Protein AF-A0A659UGJ2-F1 (afdb_monomer_lite)

pLDDT: mean 88.24, std 13.96, range [34.28, 97.69]

Foldseek 3Di:
DQQFFLLCVLCVVPCPPPQQDDPNHGDVVSSQVLSQVLCVVLVQDDPGRRDGLNPGFPQSNLSSVVSSVPVVPDPDDDDDPSCVRVPPVVPDD

Secondary structure (DSSP, 8-state):
-TTSBHHHHHHGGGTTSTTTEETTEE-HHHHHHHHHHHHHHTT--SS-TTSBGGGS-HHHHHHHHHHHHHTT--S----SSTTTTS-GGGG--

Sequence (93 aa):
VTNLPLADSMVLPRIGTSAFSVRGLLKPDAIRAFAEAQIKAYDIRCPGPMMRAGALSGGNLQKALLARELAFDPKVLIVSQPTRGLDVGAARF

Structure (mmCIF, N/CA/C/O backbone):
data_AF-A0A659UGJ2-F1
#
_entry.id   AF-A0A659UGJ2-F1
#
loop_
_atom_site.group_PDB
_atom_site.id
_atom_site.type_symbol
_atom_site.label_atom_id
_atom_site.label_alt_id
_atom_site.label_comp_id
_atom_site.label_asym_id
_atom_site.label_entity_id
_atom_site.label_seq_id
_atom_site.pdbx_PDB_ins_code
_atom_site.Cartn_x
_atom_site.Cartn_y
_atom_site.Cartn_z
_atom_site.occupancy
_atom_site.B_iso_or_equiv
_atom_site.auth_seq_id
_atom_site.auth_comp_id
_atom_site.auth_asym_id
_atom_site.auth_atom_id
_atom_site.pdbx_PDB_model_num
ATOM 1 N N . VAL A 1 1 ? 10.716 -4.040 7.138 1.00 60.44 1 VAL A N 1
ATOM 2 C CA . VAL A 1 1 ? 9.591 -3.274 6.541 1.00 60.44 1 VAL A CA 1
ATOM 3 C C . VAL A 1 1 ? 9.676 -1.789 6.880 1.00 60.44 1 VAL A C 1
ATOM 5 O O . VAL A 1 1 ? 9.667 -0.981 5.972 1.00 60.44 1 VAL A O 1
ATOM 8 N N . THR A 1 2 ? 9.843 -1.406 8.150 1.00 72.12 2 THR A N 1
ATOM 9 C CA . THR A 1 2 ? 9.817 0.005 8.595 1.00 72.12 2 THR A CA 1
ATOM 10 C C . THR A 1 2 ? 10.842 0.935 7.932 1.00 72.12 2 THR A C 1
ATOM 12 O O . THR A 1 2 ? 10.567 2.123 7.790 1.00 72.12 2 THR A O 1
ATOM 15 N N . ASN A 1 3 ? 11.998 0.417 7.505 1.00 87.31 3 ASN A N 1
ATOM 16 C CA . ASN A 1 3 ? 13.058 1.230 6.899 1.00 87.31 3 ASN A CA 1
ATOM 17 C C . ASN A 1 3 ? 12.984 1.336 5.363 1.00 87.31 3 ASN A C 1
ATOM 19 O O . ASN A 1 3 ? 13.793 2.040 4.764 1.00 87.31 3 ASN A O 1
ATOM 23 N N . LEU A 1 4 ? 12.039 0.637 4.727 1.00 91.44 4 LEU A N 1
ATOM 24 C CA . LEU A 1 4 ? 11.823 0.714 3.284 1.00 91.44 4 LEU A CA 1
ATOM 25 C C . LEU A 1 4 ? 10.822 1.826 2.948 1.00 91.44 4 LEU A C 1
ATOM 27 O O . LEU A 1 4 ? 9.962 2.143 3.783 1.00 91.44 4 LEU A O 1
ATOM 31 N N . PRO A 1 5 ? 10.882 2.383 1.726 1.00 95.44 5 PRO A N 1
ATOM 32 C CA . PRO A 1 5 ? 9.778 3.147 1.167 1.00 95.44 5 PRO A CA 1
ATOM 33 C C . PRO A 1 5 ? 8.446 2.401 1.306 1.00 95.44 5 PRO A C 1
ATOM 35 O O . PRO A 1 5 ? 8.385 1.163 1.283 1.00 95.44 5 PRO A O 1
ATOM 38 N N . LEU A 1 6 ? 7.366 3.162 1.455 1.00 95.44 6 LEU A N 1
ATOM 39 C CA . LEU A 1 6 ? 6.011 2.631 1.511 1.00 95.44 6 LEU A CA 1
ATOM 40 C C . LEU A 1 6 ? 5.700 1.818 0.249 1.00 95.44 6 LEU A C 1
ATOM 42 O O . LEU A 1 6 ? 5.173 0.717 0.370 1.00 95.44 6 LEU A O 1
ATOM 46 N N . ALA A 1 7 ? 6.112 2.298 -0.927 1.00 96.69 7 ALA A N 1
ATOM 47 C CA . ALA A 1 7 ? 5.909 1.610 -2.199 1.00 96.69 7 ALA A CA 1
ATOM 48 C C . ALA A 1 7 ? 6.472 0.186 -2.201 1.00 96.69 7 ALA A C 1
ATOM 50 O O . ALA A 1 7 ? 5.752 -0.773 -2.481 1.00 96.69 7 ALA A O 1
ATOM 51 N N . ASP A 1 8 ? 7.730 0.039 -1.789 1.00 95.31 8 ASP A N 1
ATOM 52 C CA . ASP A 1 8 ? 8.391 -1.262 -1.721 1.00 95.31 8 ASP A CA 1
ATOM 53 C C . ASP A 1 8 ? 7.701 -2.158 -0.688 1.00 95.31 8 ASP A C 1
ATOM 55 O O . ASP A 1 8 ? 7.390 -3.319 -0.953 1.00 95.31 8 ASP A O 1
ATOM 59 N N . SER A 1 9 ? 7.374 -1.593 0.478 1.00 94.69 9 SER A N 1
ATOM 60 C CA . SER A 1 9 ? 6.693 -2.305 1.566 1.00 94.69 9 SER A CA 1
ATOM 61 C C . SER A 1 9 ? 5.312 -2.842 1.170 1.00 94.69 9 SER A C 1
ATOM 63 O O . SER A 1 9 ? 4.894 -3.890 1.678 1.00 94.69 9 SER A O 1
ATOM 65 N N . MET A 1 10 ? 4.609 -2.135 0.281 1.00 94.56 10 MET A N 1
ATOM 66 C CA . MET A 1 10 ? 3.297 -2.522 -0.238 1.00 94.56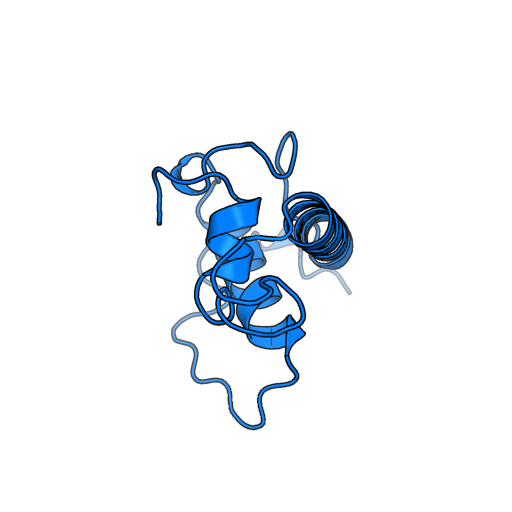 10 MET A CA 1
ATOM 67 C C . MET A 1 10 ? 3.375 -3.669 -1.244 1.00 94.56 10 MET A C 1
ATOM 69 O O . MET A 1 10 ? 2.427 -4.435 -1.345 1.00 94.56 10 MET A O 1
ATOM 73 N N . VAL A 1 11 ? 4.489 -3.845 -1.952 1.00 95.12 11 VAL A N 1
ATOM 74 C CA . VAL A 1 11 ? 4.619 -4.928 -2.941 1.00 95.12 11 VAL A CA 1
ATOM 75 C C . VAL A 1 11 ? 5.401 -6.131 -2.426 1.00 95.12 11 VAL A C 1
ATOM 77 O O . VAL A 1 11 ? 5.345 -7.182 -3.055 1.00 95.12 11 VAL A O 1
ATOM 80 N N . LEU A 1 12 ? 6.089 -6.025 -1.281 1.00 93.19 12 LEU A N 1
ATOM 81 C CA . LEU A 1 12 ? 6.937 -7.086 -0.712 1.00 93.19 12 LEU A CA 1
ATOM 82 C C . LEU A 1 12 ? 6.344 -8.511 -0.791 1.00 93.19 12 LEU A C 1
ATOM 84 O O . LEU A 1 12 ? 7.045 -9.394 -1.286 1.00 93.19 12 LEU A O 1
ATOM 88 N N . PRO A 1 13 ? 5.081 -8.778 -0.390 1.00 92.00 13 PRO A N 1
ATOM 89 C CA . PRO A 1 13 ? 4.519 -10.133 -0.443 1.00 92.00 13 PRO A CA 1
ATOM 90 C C . PRO A 1 13 ? 4.372 -10.706 -1.861 1.00 92.00 13 PRO A C 1
ATOM 92 O O . PRO A 1 13 ? 4.132 -11.903 -2.019 1.00 92.00 13 PRO A O 1
ATOM 95 N N . ARG A 1 14 ? 4.445 -9.862 -2.895 1.00 92.62 14 ARG A N 1
ATOM 96 C CA . ARG A 1 14 ? 4.226 -10.208 -4.308 1.00 92.62 14 ARG A CA 1
ATOM 97 C C . ARG A 1 14 ? 5.316 -9.657 -5.226 1.00 92.62 14 ARG A C 1
ATOM 99 O O . ARG A 1 14 ? 5.143 -9.657 -6.443 1.00 92.62 14 ARG A O 1
ATOM 106 N N . ILE A 1 15 ? 6.451 -9.238 -4.674 1.00 93.75 15 ILE A N 1
ATOM 107 C CA . ILE A 1 15 ? 7.498 -8.520 -5.408 1.00 93.75 15 ILE A CA 1
ATOM 108 C C . ILE A 1 15 ? 8.072 -9.330 -6.583 1.00 93.75 15 ILE A C 1
ATOM 110 O O . ILE A 1 15 ? 8.457 -8.756 -7.594 1.00 93.75 15 ILE A O 1
ATOM 114 N N . GLY A 1 16 ? 8.060 -10.666 -6.489 1.00 93.94 16 GLY A N 1
ATOM 115 C CA . GLY A 1 16 ? 8.515 -11.574 -7.549 1.00 93.94 16 GLY A CA 1
ATOM 116 C C . GLY A 1 16 ? 7.486 -11.884 -8.645 1.00 93.94 16 GLY A C 1
ATOM 117 O O . GLY A 1 16 ? 7.791 -12.631 -9.569 1.00 93.94 16 GLY A O 1
ATOM 118 N N . THR A 1 17 ? 6.261 -11.360 -8.556 1.00 94.81 17 THR A N 1
ATOM 119 C CA . THR A 1 17 ? 5.227 -11.592 -9.578 1.00 94.81 17 THR A CA 1
ATOM 120 C C . THR A 1 17 ? 5.495 -10.774 -10.841 1.00 94.81 17 THR A C 1
ATOM 122 O O . THR A 1 17 ? 6.136 -9.725 -10.792 1.00 94.81 17 THR A O 1
ATOM 125 N N . SER A 1 18 ? 4.936 -11.205 -11.977 1.00 95.81 18 SER A N 1
ATOM 126 C CA . SER A 1 18 ? 5.056 -10.495 -13.261 1.00 95.81 18 SER A CA 1
ATOM 127 C C . SER A 1 18 ? 4.509 -9.060 -13.230 1.00 95.81 18 SER A C 1
ATOM 129 O O . SER A 1 18 ? 4.893 -8.241 -14.070 1.00 95.81 18 SER A O 1
ATOM 131 N N . ALA A 1 19 ? 3.652 -8.734 -12.257 1.00 94.75 19 ALA A N 1
ATOM 132 C CA . ALA A 1 19 ? 3.151 -7.384 -12.021 1.00 94.75 19 ALA A CA 1
ATOM 133 C C . ALA A 1 19 ? 4.270 -6.415 -11.596 1.00 94.75 19 ALA A C 1
ATOM 135 O O . ALA A 1 19 ? 4.306 -5.282 -12.071 1.00 94.75 19 ALA A O 1
ATOM 136 N N . PHE A 1 20 ? 5.220 -6.872 -10.773 1.00 97.00 20 PHE A N 1
ATOM 137 C CA . PHE A 1 20 ? 6.246 -6.017 -10.158 1.00 97.00 20 PHE A CA 1
ATOM 138 C C . PHE A 1 20 ? 7.679 -6.388 -10.536 1.00 97.00 20 PHE A C 1
ATOM 140 O O . PHE A 1 20 ? 8.595 -5.612 -10.266 1.00 97.00 20 PHE A O 1
ATOM 147 N N . SER A 1 21 ? 7.887 -7.529 -11.195 1.00 97.19 21 SER A N 1
ATOM 148 C CA . SER A 1 21 ? 9.203 -7.989 -11.624 1.00 97.19 21 SER A CA 1
ATOM 149 C C . SER A 1 21 ? 9.162 -8.731 -12.961 1.00 97.19 21 SER A C 1
ATOM 151 O O . SER A 1 21 ? 8.167 -9.355 -13.319 1.00 97.19 21 SER A O 1
ATOM 153 N N . VAL A 1 22 ? 10.256 -8.669 -13.723 1.00 96.38 22 VAL A N 1
ATOM 154 C CA . VAL A 1 22 ? 10.521 -9.518 -14.893 1.00 96.38 22 VAL A CA 1
ATOM 155 C C . VAL A 1 22 ? 11.931 -10.072 -14.762 1.00 96.38 22 VAL A C 1
ATOM 157 O O . VAL A 1 22 ? 12.891 -9.311 -14.693 1.00 96.38 22 VAL A O 1
ATOM 160 N N . ARG A 1 23 ? 12.061 -11.406 -14.740 1.00 94.00 23 ARG A N 1
ATOM 161 C CA . ARG A 1 23 ? 13.358 -12.105 -14.646 1.00 94.00 23 ARG A CA 1
ATOM 162 C C . ARG A 1 23 ? 14.247 -11.594 -13.491 1.00 94.00 23 ARG A C 1
ATOM 164 O O . ARG A 1 23 ? 15.455 -11.476 -13.649 1.00 94.00 23 ARG A O 1
ATOM 171 N N . GLY A 1 24 ? 13.646 -11.260 -12.346 1.00 91.75 24 GLY A N 1
ATOM 172 C CA . GLY A 1 24 ? 14.355 -10.749 -11.164 1.00 91.75 24 GLY A CA 1
ATOM 173 C C . GLY A 1 24 ? 14.618 -9.240 -11.163 1.00 91.75 24 GLY A C 1
ATOM 174 O O . GLY A 1 24 ? 14.992 -8.695 -10.129 1.00 91.75 24 GLY A O 1
ATOM 175 N N . LEU A 1 25 ? 14.363 -8.536 -12.270 1.00 96.88 25 LEU A N 1
ATOM 176 C CA . LEU A 1 25 ? 14.423 -7.075 -12.324 1.00 96.88 25 LEU A CA 1
ATOM 177 C C . LEU A 1 25 ? 13.095 -6.488 -11.861 1.00 96.88 25 LEU A C 1
ATOM 179 O O . LEU A 1 25 ? 12.039 -6.913 -12.329 1.00 96.88 25 LEU A O 1
ATOM 183 N N . LEU A 1 26 ? 13.134 -5.533 -10.934 1.00 96.31 26 LEU A N 1
ATOM 184 C CA . LEU A 1 26 ? 11.938 -4.831 -10.471 1.00 96.31 26 LEU A CA 1
ATOM 185 C C . LEU A 1 26 ? 11.409 -3.877 -11.546 1.00 96.31 26 LEU A C 1
ATOM 187 O O . LEU A 1 26 ? 12.156 -3.414 -12.407 1.00 96.31 26 LEU A O 1
ATOM 191 N N . LYS A 1 27 ? 10.116 -3.565 -11.467 1.00 97.69 27 LYS A N 1
ATOM 192 C CA . LYS A 1 27 ? 9.429 -2.546 -12.269 1.00 97.69 27 LYS A CA 1
ATOM 193 C C . LYS A 1 27 ? 9.088 -1.345 -11.377 1.00 97.69 27 LYS A C 1
ATOM 195 O O . LYS A 1 27 ? 7.973 -1.303 -10.852 1.00 97.69 27 LYS A O 1
ATOM 200 N N . PRO A 1 28 ? 9.999 -0.371 -11.182 1.00 96.56 28 PRO A N 1
ATOM 201 C CA . PRO A 1 28 ? 9.788 0.728 -10.237 1.00 96.56 28 PRO A CA 1
ATOM 202 C C . PRO A 1 28 ? 8.518 1.529 -10.529 1.00 96.56 28 PRO A C 1
ATOM 204 O O . PRO A 1 28 ? 7.785 1.880 -9.610 1.00 96.56 28 PRO A O 1
ATOM 207 N N . ASP A 1 29 ? 8.210 1.747 -11.809 1.00 97.25 29 ASP A N 1
ATOM 208 C CA . ASP A 1 29 ? 7.011 2.479 -12.216 1.00 97.25 29 ASP A CA 1
ATOM 209 C C . ASP A 1 29 ? 5.722 1.738 -11.863 1.00 97.25 29 ASP A C 1
ATOM 211 O O . 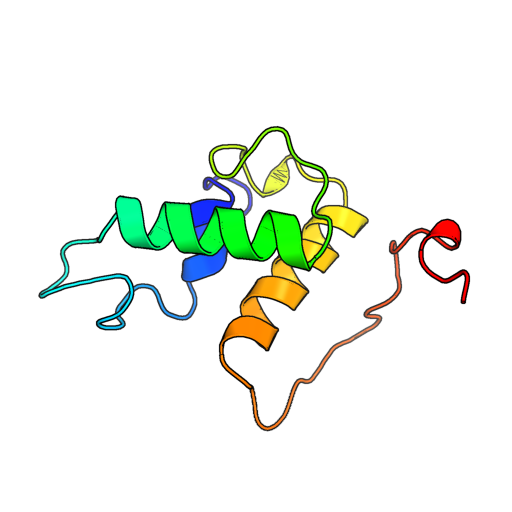ASP A 1 29 ? 4.785 2.355 -11.365 1.00 97.25 29 ASP A O 1
ATOM 215 N N . ALA A 1 30 ? 5.686 0.413 -12.038 1.00 97.44 30 ALA A N 1
ATOM 216 C CA . ALA A 1 30 ? 4.529 -0.396 -11.659 1.00 97.44 30 ALA A CA 1
ATOM 217 C C . ALA A 1 30 ? 4.343 -0.438 -10.134 1.00 97.44 30 ALA A C 1
ATOM 219 O O . ALA A 1 30 ? 3.220 -0.335 -9.646 1.00 97.44 30 ALA A O 1
ATOM 220 N N . ILE A 1 31 ? 5.443 -0.548 -9.381 1.00 97.56 31 ILE A N 1
ATOM 221 C CA . ILE A 1 31 ? 5.436 -0.534 -7.911 1.00 97.56 31 ILE A CA 1
ATOM 222 C C . ILE A 1 31 ? 4.920 0.813 -7.393 1.00 97.56 31 ILE A C 1
ATOM 224 O O . ILE A 1 31 ? 4.030 0.854 -6.543 1.00 97.56 31 ILE A O 1
ATOM 228 N N . ARG A 1 32 ? 5.433 1.919 -7.943 1.00 97.25 32 ARG A N 1
ATOM 229 C CA . ARG A 1 32 ? 5.008 3.277 -7.589 1.00 97.25 32 ARG A CA 1
ATOM 230 C C . ARG A 1 32 ? 3.541 3.522 -7.937 1.00 97.25 32 ARG A C 1
ATOM 232 O O . ARG A 1 32 ? 2.797 3.959 -7.067 1.00 97.25 32 ARG A O 1
ATOM 239 N N . ALA A 1 33 ? 3.117 3.184 -9.155 1.00 97.62 33 ALA A N 1
ATOM 240 C CA . ALA A 1 33 ? 1.732 3.358 -9.590 1.00 97.62 33 ALA A CA 1
ATOM 241 C C . ALA A 1 33 ? 0.754 2.547 -8.726 1.00 97.62 33 ALA A C 1
ATOM 243 O O . ALA A 1 33 ? -0.300 3.046 -8.333 1.00 97.62 33 ALA A O 1
ATOM 244 N N . PHE A 1 34 ? 1.121 1.311 -8.372 1.00 97.56 34 PHE A N 1
ATOM 245 C CA . PHE A 1 34 ? 0.343 0.496 -7.444 1.00 97.56 34 PHE A CA 1
ATOM 246 C C . PHE A 1 34 ? 0.231 1.161 -6.070 1.00 97.56 34 PHE A C 1
ATOM 248 O O . PHE A 1 34 ? -0.873 1.301 -5.546 1.00 97.56 34 PHE A O 1
ATOM 255 N N . ALA A 1 35 ? 1.349 1.614 -5.501 1.00 97.06 35 ALA A N 1
ATOM 256 C CA . ALA A 1 35 ? 1.361 2.265 -4.198 1.00 97.06 35 ALA A CA 1
ATOM 257 C C . ALA A 1 35 ? 0.511 3.545 -4.182 1.00 97.06 35 ALA A C 1
ATOM 259 O O . ALA A 1 35 ? -0.277 3.740 -3.262 1.00 97.06 35 ALA A O 1
ATOM 260 N N . GLU A 1 36 ? 0.606 4.385 -5.213 1.00 97.62 36 GLU A N 1
ATOM 261 C CA . GLU A 1 36 ? -0.213 5.596 -5.359 1.00 97.62 36 GLU A CA 1
ATOM 262 C C . GLU A 1 36 ? -1.710 5.273 -5.436 1.00 97.62 36 GLU A C 1
ATOM 264 O O . GLU A 1 36 ? -2.520 5.913 -4.756 1.00 97.62 36 GLU A O 1
ATOM 269 N N . ALA A 1 37 ? -2.082 4.240 -6.199 1.00 97.19 37 ALA A N 1
ATOM 270 C CA . ALA A 1 37 ? -3.463 3.780 -6.279 1.00 97.19 37 ALA A CA 1
ATOM 271 C C . ALA A 1 37 ? -3.987 3.314 -4.910 1.00 97.19 37 ALA A C 1
ATOM 273 O O . ALA A 1 37 ? -5.091 3.693 -4.517 1.00 97.19 37 ALA A O 1
ATOM 274 N N . GLN A 1 38 ? -3.188 2.554 -4.155 1.00 96.75 38 GLN A N 1
ATOM 275 C CA . GLN A 1 38 ? -3.565 2.086 -2.818 1.00 96.75 38 GLN A CA 1
ATOM 276 C C . GLN A 1 38 ? -3.631 3.225 -1.787 1.00 96.75 38 GLN A C 1
ATOM 278 O O . GLN A 1 38 ? -4.565 3.271 -0.986 1.00 96.75 38 GLN A O 1
ATOM 283 N N . ILE A 1 39 ? -2.688 4.173 -1.828 1.00 96.31 39 ILE A N 1
ATOM 284 C CA . ILE A 1 39 ? -2.689 5.377 -0.979 1.00 96.31 39 ILE A CA 1
ATOM 285 C C . ILE A 1 39 ? -3.989 6.153 -1.156 1.00 96.31 39 ILE A C 1
ATOM 287 O O . ILE A 1 39 ? -4.623 6.522 -0.165 1.00 96.31 39 ILE A O 1
ATOM 291 N N . LYS A 1 40 ? -4.406 6.350 -2.409 1.00 96.06 40 LYS A N 1
ATOM 292 C CA . LYS A 1 40 ? -5.654 7.035 -2.736 1.00 96.06 40 LYS A CA 1
ATOM 293 C C . LYS A 1 40 ? -6.881 6.227 -2.307 1.00 96.06 40 LYS A C 1
ATOM 295 O O . LYS A 1 40 ? -7.785 6.794 -1.705 1.00 96.06 40 LYS A O 1
ATOM 300 N N . ALA A 1 41 ? -6.917 4.927 -2.602 1.00 94.69 41 ALA A N 1
ATOM 301 C CA . ALA A 1 41 ? -8.082 4.080 -2.340 1.00 94.69 41 ALA A CA 1
ATOM 302 C C . ALA A 1 41 ? -8.381 3.895 -0.841 1.00 94.69 41 ALA A C 1
ATOM 304 O O . ALA A 1 41 ? -9.546 3.826 -0.461 1.00 94.69 41 ALA A O 1
ATOM 305 N N . TYR A 1 42 ? -7.349 3.851 0.006 1.00 93.19 42 TYR A N 1
ATOM 306 C CA . TYR A 1 42 ? -7.484 3.592 1.447 1.00 93.19 42 TYR A CA 1
ATOM 307 C C . TYR A 1 42 ? -7.264 4.832 2.324 1.00 93.19 42 TYR A C 1
ATOM 309 O O . TYR A 1 42 ? -7.166 4.715 3.548 1.00 93.19 42 TYR A O 1
ATOM 317 N N . ASP A 1 43 ? -7.177 6.018 1.713 1.00 94.00 43 ASP A N 1
ATOM 318 C CA . ASP A 1 43 ? -6.932 7.291 2.398 1.00 94.00 43 ASP A CA 1
ATOM 319 C C . ASP A 1 43 ? -5.733 7.217 3.368 1.00 94.00 43 ASP A C 1
ATOM 321 O O . ASP A 1 43 ? -5.833 7.517 4.567 1.00 94.00 43 ASP A O 1
ATOM 325 N N . ILE A 1 44 ? -4.594 6.735 2.861 1.00 94.06 44 ILE A N 1
ATOM 326 C CA . ILE A 1 44 ? -3.355 6.600 3.635 1.00 94.06 44 ILE A CA 1
ATOM 327 C C . ILE A 1 44 ? -2.683 7.971 3.698 1.00 94.06 44 ILE A C 1
ATOM 329 O O . ILE A 1 44 ? -2.122 8.460 2.718 1.00 94.06 44 ILE A O 1
ATOM 333 N N . ARG A 1 45 ? -2.707 8.602 4.870 1.00 94.00 45 ARG A N 1
ATOM 334 C CA . ARG A 1 45 ? -2.123 9.928 5.085 1.00 94.00 45 ARG A CA 1
ATOM 335 C C . ARG A 1 45 ? -0.603 9.824 5.116 1.00 94.00 45 ARG A C 1
ATOM 337 O O . ARG A 1 45 ? -0.005 9.453 6.125 1.00 94.00 45 ARG A O 1
ATOM 344 N N . 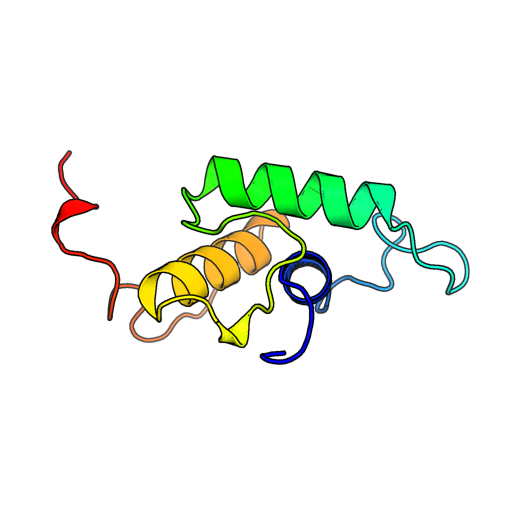CYS A 1 46 ? 0.010 10.152 3.986 1.00 93.94 46 CYS A N 1
ATOM 345 C CA . CYS A 1 46 ? 1.450 10.259 3.817 1.00 93.94 46 CYS A CA 1
ATOM 346 C C . CYS A 1 46 ? 1.779 11.311 2.738 1.00 93.94 46 CYS A C 1
ATOM 348 O O . CYS A 1 46 ? 0.945 11.570 1.873 1.00 93.94 46 CYS A O 1
ATOM 350 N N . PRO A 1 47 ? 2.985 11.906 2.747 1.00 92.38 47 PRO A N 1
ATOM 351 C CA . PRO A 1 47 ? 3.470 12.790 1.685 1.00 92.38 47 PRO A CA 1
ATOM 352 C C . PRO A 1 47 ? 3.626 12.086 0.332 1.00 92.38 47 PRO A C 1
ATOM 354 O O . PRO A 1 47 ? 3.708 12.753 -0.694 1.00 92.38 47 PRO A O 1
ATOM 357 N N . GLY A 1 48 ? 3.704 10.750 0.320 1.00 94.19 48 GLY A N 1
ATOM 358 C CA . GLY A 1 48 ? 3.765 9.972 -0.907 1.00 94.19 48 GLY A CA 1
ATOM 359 C C . GLY A 1 48 ? 4.378 8.577 -0.747 1.00 94.19 48 GLY A C 1
ATOM 360 O O . GLY A 1 48 ? 4.840 8.205 0.337 1.00 94.19 48 GLY A O 1
ATOM 361 N N . PRO A 1 49 ? 4.441 7.816 -1.854 1.00 95.88 49 PRO A N 1
ATOM 362 C CA . PRO A 1 49 ? 4.884 6.417 -1.885 1.00 95.88 49 PRO A CA 1
ATOM 363 C C . PRO A 1 49 ? 6.350 6.211 -1.467 1.00 95.88 49 PRO A C 1
ATOM 365 O O . PRO A 1 49 ? 6.725 5.119 -1.042 1.00 95.88 49 PRO A O 1
ATOM 368 N N . MET A 1 50 ? 7.181 7.255 -1.545 1.00 95.94 50 MET A N 1
ATOM 369 C CA . MET A 1 50 ? 8.605 7.184 -1.195 1.00 95.94 50 MET A CA 1
ATOM 370 C C . MET A 1 50 ? 8.895 7.425 0.292 1.00 95.94 50 MET A C 1
ATOM 372 O O . MET A 1 50 ? 10.031 7.237 0.730 1.00 95.94 50 MET A O 1
ATOM 376 N N . MET A 1 51 ? 7.897 7.821 1.090 1.00 94.44 51 MET A N 1
ATOM 377 C CA . MET A 1 51 ? 8.085 7.955 2.535 1.00 94.44 51 MET A CA 1
ATOM 378 C C . MET A 1 51 ? 8.390 6.593 3.158 1.00 94.44 51 MET A C 1
ATOM 380 O O . MET A 1 51 ? 7.813 5.579 2.772 1.00 94.44 51 MET A O 1
ATOM 384 N N . ARG A 1 52 ? 9.279 6.562 4.155 1.00 95.06 52 ARG A N 1
ATOM 385 C CA . ARG A 1 52 ? 9.550 5.340 4.919 1.00 95.06 52 ARG A CA 1
ATOM 386 C C . ARG A 1 52 ? 8.271 4.841 5.587 1.00 95.06 52 ARG A C 1
ATOM 388 O O . ARG A 1 52 ? 7.630 5.592 6.319 1.00 95.06 52 ARG A O 1
ATOM 395 N N . ALA A 1 53 ? 7.946 3.562 5.403 1.00 93.06 53 ALA A N 1
ATOM 396 C CA . ALA A 1 53 ? 6.735 2.967 5.969 1.00 93.06 53 ALA A CA 1
ATOM 397 C C . ALA A 1 53 ? 6.683 3.086 7.503 1.00 93.06 53 ALA A C 1
ATOM 399 O O . ALA A 1 53 ? 5.621 3.300 8.077 1.00 93.06 53 ALA A O 1
ATOM 400 N N . GLY A 1 54 ? 7.837 3.001 8.174 1.00 91.44 54 GLY A N 1
ATOM 401 C CA . GLY A 1 54 ? 7.941 3.132 9.629 1.00 91.44 54 GLY A CA 1
ATOM 402 C C . GLY A 1 54 ? 7.694 4.540 10.173 1.00 91.44 54 GLY A C 1
ATOM 403 O O . GLY A 1 54 ? 7.585 4.691 11.382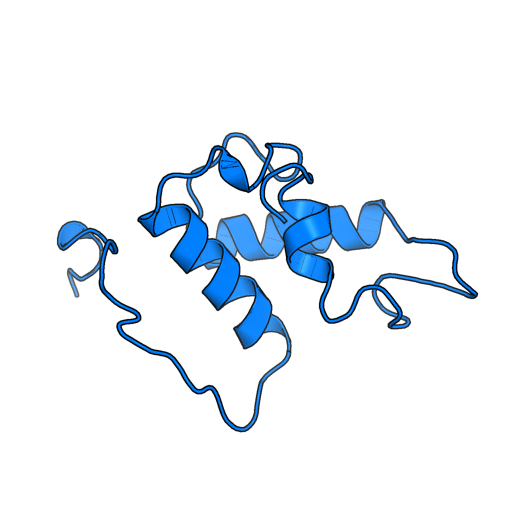 1.00 91.44 54 GLY A O 1
ATOM 404 N N . ALA A 1 55 ? 7.609 5.554 9.311 1.00 92.81 55 ALA A N 1
ATOM 405 C CA . ALA A 1 55 ? 7.295 6.921 9.712 1.00 92.81 55 ALA A CA 1
ATOM 406 C C . ALA A 1 55 ? 5.784 7.231 9.657 1.00 92.81 55 ALA A C 1
ATOM 408 O O . ALA A 1 55 ? 5.370 8.334 10.007 1.00 92.81 55 ALA A O 1
ATOM 409 N N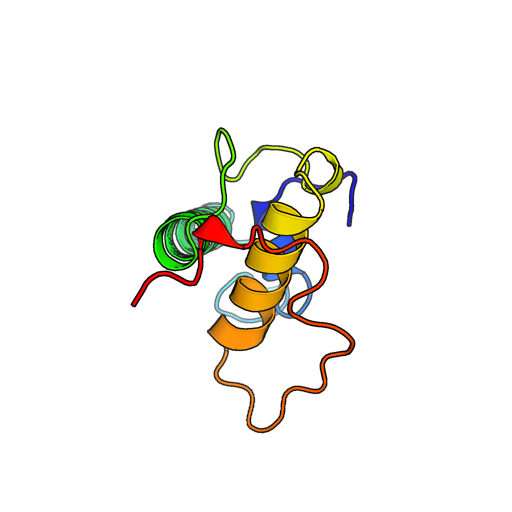 . LEU A 1 56 ? 4.952 6.276 9.221 1.00 92.06 56 LEU A N 1
ATOM 410 C CA . LEU A 1 56 ? 3.496 6.393 9.293 1.00 92.06 56 LEU A CA 1
ATOM 411 C C . LEU A 1 56 ? 3.009 6.252 10.739 1.00 92.06 56 LEU A C 1
ATOM 413 O O . LEU A 1 56 ? 3.550 5.464 11.515 1.00 92.06 56 LEU A O 1
ATOM 417 N N . SER A 1 57 ? 1.927 6.956 11.084 1.00 91.00 57 SER A N 1
ATOM 418 C CA . SER A 1 57 ? 1.207 6.682 12.331 1.00 91.00 57 SER A CA 1
ATOM 419 C C . SER A 1 57 ? 0.643 5.257 12.329 1.00 91.00 57 SER A C 1
ATOM 421 O O . SER A 1 57 ? 0.390 4.687 11.267 1.00 91.00 57 SER A O 1
ATOM 423 N N . GLY A 1 58 ? 0.384 4.688 13.511 1.00 88.94 58 GLY A N 1
ATOM 424 C CA . GLY A 1 58 ? -0.139 3.320 13.632 1.00 88.94 58 GLY A CA 1
ATOM 425 C C . GLY A 1 58 ? -1.399 3.065 12.792 1.00 88.94 58 GLY A C 1
ATOM 426 O O . GLY A 1 58 ? -1.470 2.057 12.095 1.00 88.94 58 GLY A O 1
ATOM 427 N N . GLY A 1 59 ? -2.340 4.017 12.769 1.00 89.69 59 GLY A N 1
ATOM 428 C CA . GLY A 1 59 ? -3.550 3.929 11.944 1.00 89.69 59 GLY A CA 1
ATOM 429 C C . GLY A 1 59 ? -3.280 3.957 10.437 1.00 89.69 59 GLY A C 1
ATOM 430 O O . GLY A 1 59 ? -3.857 3.170 9.690 1.00 89.69 59 GLY A O 1
ATOM 431 N N . ASN A 1 60 ? -2.359 4.804 9.963 1.00 92.00 60 ASN A N 1
ATOM 432 C CA . ASN A 1 60 ? -1.994 4.833 8.540 1.00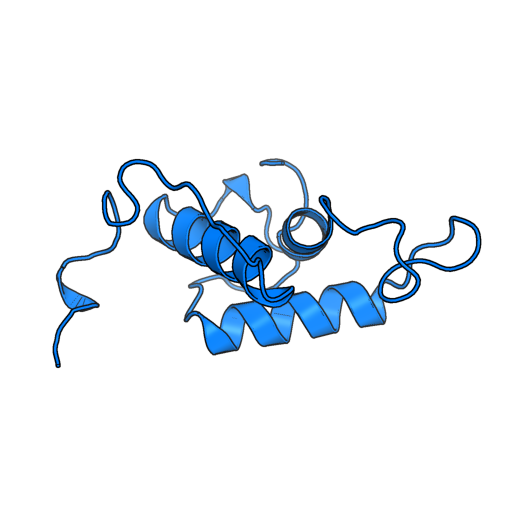 92.00 60 ASN A CA 1
ATOM 433 C C . ASN A 1 60 ? -1.178 3.608 8.127 1.00 92.00 60 ASN A C 1
ATOM 435 O O . ASN A 1 60 ? -1.338 3.113 7.013 1.00 92.00 60 ASN A O 1
ATOM 439 N N . LEU A 1 61 ? -0.352 3.080 9.030 1.00 91.25 61 LEU A N 1
ATOM 440 C CA . LEU A 1 61 ? 0.350 1.824 8.812 1.00 91.25 61 LEU A CA 1
ATOM 441 C C . LEU A 1 61 ? -0.636 0.652 8.698 1.00 91.25 61 LEU A C 1
ATOM 443 O O . LEU A 1 61 ? -0.466 -0.201 7.831 1.00 91.25 61 LEU A O 1
ATOM 447 N N . GLN A 1 62 ? -1.693 0.629 9.516 1.00 90.38 62 GLN A N 1
ATOM 448 C CA . GLN A 1 62 ? -2.764 -0.365 9.402 1.00 90.38 62 GLN A CA 1
ATOM 449 C C . GLN A 1 62 ? -3.544 -0.234 8.097 1.00 90.38 62 GLN A C 1
ATOM 451 O O . GLN A 1 62 ? -3.729 -1.242 7.419 1.00 90.38 62 GLN A O 1
ATOM 456 N N . LYS A 1 63 ? -3.928 0.986 7.696 1.00 92.00 63 LYS A N 1
ATOM 457 C CA . LYS A 1 63 ? -4.547 1.230 6.382 1.00 92.00 63 LYS A CA 1
ATOM 458 C C . LYS A 1 63 ? -3.661 0.714 5.244 1.00 92.00 63 LYS A C 1
ATOM 460 O O . LYS A 1 63 ? -4.153 0.028 4.358 1.00 92.00 63 LYS A O 1
ATOM 465 N N . ALA A 1 64 ? -2.354 0.978 5.298 1.00 93.38 64 ALA A N 1
ATOM 466 C CA . ALA A 1 64 ? -1.397 0.502 4.301 1.00 93.38 64 ALA A CA 1
ATOM 467 C C . ALA A 1 64 ? -1.264 -1.025 4.260 1.00 93.38 64 ALA A C 1
ATOM 469 O O . ALA A 1 64 ? -1.210 -1.607 3.176 1.00 93.38 64 ALA A O 1
ATOM 470 N N . LEU A 1 65 ? -1.221 -1.679 5.424 1.00 91.81 65 LEU A N 1
ATOM 471 C CA . LEU A 1 65 ? -1.201 -3.139 5.515 1.00 91.81 65 LEU A CA 1
ATOM 472 C C . LEU A 1 65 ? -2.489 -3.743 4.956 1.00 91.81 65 LEU A C 1
ATOM 474 O O . LEU A 1 65 ? -2.420 -4.668 4.154 1.00 91.81 65 LEU A O 1
ATOM 478 N N . LEU A 1 66 ? -3.647 -3.197 5.326 1.00 91.62 66 LEU A N 1
ATOM 479 C CA . LEU A 1 66 ? -4.935 -3.673 4.836 1.00 91.62 66 LEU A CA 1
ATOM 480 C C . LEU A 1 66 ? -5.048 -3.506 3.316 1.00 91.62 66 LEU A C 1
ATOM 482 O O . LEU A 1 66 ? -5.396 -4.462 2.629 1.00 91.62 66 LEU A O 1
ATOM 486 N N . ALA A 1 67 ? -4.672 -2.335 2.794 1.00 93.81 67 ALA A N 1
ATOM 487 C CA . ALA A 1 67 ? -4.632 -2.060 1.361 1.00 93.81 67 ALA A CA 1
ATOM 488 C C . ALA A 1 67 ? -3.788 -3.094 0.609 1.00 93.81 67 ALA A C 1
ATOM 490 O O . ALA A 1 67 ? -4.228 -3.677 -0.379 1.00 93.81 67 ALA A O 1
ATOM 491 N N . ARG A 1 68 ? -2.589 -3.381 1.127 1.00 93.38 68 ARG A N 1
ATOM 492 C CA . ARG A 1 68 ? -1.678 -4.376 0.558 1.00 93.38 68 ARG A CA 1
ATOM 493 C C . ARG A 1 68 ? -2.285 -5.776 0.506 1.00 93.38 68 ARG A C 1
ATOM 495 O O . ARG A 1 68 ? -2.144 -6.444 -0.514 1.00 93.38 68 ARG A O 1
ATOM 502 N N . GLU A 1 69 ? -2.882 -6.243 1.601 1.00 92.62 69 GLU A N 1
ATOM 503 C CA . GLU A 1 69 ? -3.405 -7.612 1.659 1.00 92.62 69 GLU A CA 1
ATOM 504 C C . GLU A 1 69 ? -4.689 -7.770 0.829 1.00 92.62 69 GLU A C 1
ATOM 506 O O . GLU A 1 69 ? -4.873 -8.799 0.181 1.00 92.62 69 GLU A O 1
ATOM 511 N N . LEU A 1 70 ? -5.552 -6.749 0.791 1.00 93.12 70 LEU A N 1
ATOM 512 C CA . LEU A 1 70 ? -6.811 -6.784 0.039 1.00 93.12 70 LEU A CA 1
ATOM 513 C C . LEU A 1 70 ? -6.635 -6.580 -1.470 1.00 93.12 70 LEU A C 1
ATOM 515 O O . LEU A 1 70 ? -7.470 -7.043 -2.243 1.00 93.12 70 LEU A O 1
ATOM 519 N N . ALA A 1 71 ? -5.555 -5.933 -1.913 1.00 92.94 71 ALA A N 1
ATOM 520 C CA . ALA A 1 71 ? -5.320 -5.630 -3.327 1.00 92.94 71 ALA A CA 1
ATOM 521 C C . ALA A 1 71 ? -5.244 -6.859 -4.256 1.00 92.94 71 ALA A C 1
ATOM 523 O O . ALA A 1 71 ? -5.290 -6.703 -5.475 1.00 92.94 71 ALA A O 1
ATOM 524 N N . PHE A 1 72 ? -5.117 -8.066 -3.699 1.00 90.44 72 PHE A N 1
ATOM 525 C CA . PHE A 1 72 ? -4.997 -9.317 -4.451 1.00 90.44 72 PHE A CA 1
ATOM 526 C C . PHE A 1 72 ? -6.156 -10.286 -4.202 1.00 90.44 72 PHE A C 1
ATOM 528 O O . PHE A 1 72 ? -5.975 -11.487 -4.391 1.00 90.44 72 PHE A O 1
ATOM 535 N N . ASP A 1 73 ? -7.308 -9.768 -3.768 1.00 91.31 73 ASP A N 1
ATOM 536 C CA . ASP A 1 73 ? -8.557 -10.520 -3.595 1.00 91.31 73 ASP A CA 1
ATOM 537 C C . ASP A 1 73 ? -8.369 -11.838 -2.806 1.00 91.31 73 ASP A C 1
ATOM 539 O O . ASP A 1 73 ? -8.539 -12.945 -3.332 1.00 91.31 73 ASP A O 1
ATOM 543 N N . PRO A 1 74 ? -7.910 -11.759 -1.539 1.00 92.62 74 PRO A N 1
ATOM 544 C CA . PRO A 1 74 ? -7.671 -12.951 -0.743 1.00 92.62 74 PRO A CA 1
ATOM 545 C C . PRO A 1 74 ? -8.992 -13.668 -0.435 1.00 92.62 74 PRO A C 1
ATOM 547 O O . PRO A 1 74 ? -9.932 -13.071 0.079 1.00 92.62 74 PRO A O 1
ATOM 550 N N . LYS A 1 75 ? -9.032 -14.992 -0.640 1.00 95.75 75 LYS A N 1
ATOM 551 C CA . LYS A 1 75 ? -10.205 -15.820 -0.288 1.00 95.75 75 LYS A CA 1
ATOM 552 C C . LYS A 1 75 ? -10.529 -15.797 1.208 1.00 95.75 75 LYS A C 1
ATOM 554 O O . LYS A 1 75 ? -11.682 -15.946 1.594 1.00 95.75 75 LYS A O 1
ATOM 559 N N . VAL A 1 76 ? -9.497 -15.682 2.042 1.00 93.44 76 VAL A N 1
ATOM 560 C CA . VAL A 1 76 ? -9.597 -15.618 3.502 1.00 93.44 76 VAL A CA 1
ATOM 561 C C . VAL A 1 76 ? -8.529 -14.655 4.004 1.00 93.44 76 VAL A C 1
ATOM 563 O O . VAL A 1 76 ? -7.366 -14.763 3.615 1.00 93.44 76 VAL A O 1
ATOM 566 N N . LEU A 1 77 ? -8.920 -13.747 4.896 1.00 90.56 77 LEU A N 1
ATOM 567 C CA . LEU A 1 77 ? -8.021 -12.834 5.590 1.00 90.56 77 LEU A CA 1
ATOM 568 C C . LEU A 1 77 ? -8.205 -13.006 7.101 1.00 90.56 77 LEU A C 1
ATOM 570 O O . LEU A 1 77 ? -9.300 -12.812 7.623 1.00 90.56 77 LEU A O 1
ATOM 574 N N . ILE A 1 78 ? -7.128 -13.358 7.805 1.00 90.12 78 ILE A N 1
ATOM 575 C CA . ILE A 1 78 ? -7.119 -13.442 9.269 1.00 90.12 78 ILE A CA 1
ATOM 576 C C . ILE A 1 78 ? -6.460 -12.176 9.807 1.00 90.12 78 ILE A C 1
ATOM 578 O O . ILE A 1 78 ? -5.289 -11.914 9.539 1.00 90.12 78 ILE A O 1
ATOM 582 N N . VAL A 1 79 ? -7.214 -11.398 10.578 1.00 86.00 79 VAL A N 1
ATOM 583 C CA . VAL A 1 79 ? -6.755 -10.149 11.192 1.00 86.00 79 VAL A CA 1
ATOM 584 C C . VAL A 1 79 ? -7.030 -10.165 12.686 1.00 86.00 79 VAL A C 1
ATOM 586 O O . VAL A 1 79 ? -8.088 -10.601 13.132 1.00 86.00 79 VAL A O 1
ATOM 589 N N . SER A 1 80 ? -6.081 -9.652 13.463 1.00 84.56 80 SER A N 1
ATOM 590 C CA . SER A 1 80 ? -6.262 -9.430 14.895 1.00 84.56 80 SER A CA 1
ATOM 591 C C . SER A 1 80 ? -6.372 -7.936 15.158 1.00 84.56 80 SER A C 1
ATOM 593 O O . SER A 1 80 ? -5.498 -7.173 14.752 1.00 84.56 80 SER A O 1
ATOM 595 N N . GLN A 1 81 ? -7.452 -7.531 15.830 1.00 80.25 81 GLN A N 1
ATOM 596 C CA . GLN A 1 81 ? -7.713 -6.144 16.235 1.00 80.25 81 GLN A CA 1
ATOM 597 C C . GLN A 1 81 ? -7.605 -5.120 15.077 1.00 80.25 81 GLN A C 1
ATOM 599 O O . GLN A 1 81 ? -6.901 -4.117 15.218 1.00 80.25 81 GLN A O 1
ATOM 604 N N . PRO A 1 82 ? -8.314 -5.320 13.945 1.00 72.25 82 PRO A N 1
ATOM 605 C CA . PRO A 1 82 ? -8.136 -4.514 12.728 1.00 72.25 82 PRO A CA 1
ATOM 606 C C . PRO A 1 82 ? -8.556 -3.043 12.873 1.00 72.25 82 PRO A C 1
ATOM 608 O O . PRO A 1 82 ? -8.263 -2.230 12.006 1.00 72.25 82 PRO A O 1
ATOM 611 N N . THR A 1 83 ? -9.256 -2.700 13.952 1.00 71.62 83 THR A N 1
ATOM 612 C CA . THR A 1 83 ? -9.757 -1.350 14.237 1.00 71.62 83 THR A CA 1
ATOM 613 C C . THR A 1 83 ? -8.939 -0.623 15.307 1.00 71.62 83 THR A C 1
ATOM 615 O O . THR A 1 83 ? -9.213 0.536 15.617 1.00 71.62 83 THR A O 1
ATOM 618 N N . ARG A 1 84 ? -7.925 -1.266 15.903 1.00 68.56 84 ARG A N 1
ATOM 619 C CA . ARG A 1 84 ? -7.155 -0.686 17.010 1.00 68.56 84 ARG A CA 1
ATOM 620 C C . ARG A 1 84 ? -6.183 0.374 16.502 1.00 68.56 84 ARG A C 1
ATOM 622 O O . ARG A 1 84 ? -5.091 0.038 16.070 1.00 68.56 84 ARG A O 1
ATOM 629 N N . GLY A 1 85 ? -6.532 1.650 16.635 1.00 61.75 85 GLY A N 1
ATOM 630 C CA . GLY A 1 85 ? -5.728 2.756 16.099 1.00 61.75 85 GLY A CA 1
ATOM 631 C C . GLY A 1 85 ? -6.242 3.291 14.761 1.00 61.75 85 GLY A C 1
ATOM 632 O O . GLY A 1 85 ? -5.625 4.197 14.203 1.00 61.75 85 GLY A O 1
ATOM 633 N N . LEU A 1 86 ? -7.380 2.781 14.278 1.00 64.06 86 LEU A N 1
ATOM 634 C CA . LEU A 1 86 ? -8.215 3.488 13.317 1.00 64.06 86 LEU A CA 1
ATOM 635 C C . LEU A 1 86 ? -9.023 4.530 14.102 1.00 64.06 86 LEU A C 1
ATOM 637 O O . LEU A 1 86 ? -9.764 4.179 15.019 1.00 64.06 86 LEU A O 1
ATOM 641 N N . ASP A 1 87 ? -8.821 5.811 13.798 1.00 57.31 87 ASP A N 1
ATOM 642 C CA . ASP A 1 87 ? -9.523 6.907 14.469 1.00 57.31 87 ASP A CA 1
ATOM 643 C C . ASP A 1 87 ? -11.044 6.717 14.367 1.00 57.31 87 ASP A C 1
ATOM 645 O O . ASP A 1 87 ? -11.572 6.440 13.287 1.00 57.31 87 ASP A O 1
ATOM 649 N N . VAL A 1 88 ? -11.761 6.917 15.477 1.00 55.41 88 VAL A N 1
ATOM 650 C CA . VAL A 1 88 ? -13.229 6.755 15.566 1.00 55.41 88 VAL A CA 1
ATOM 651 C C . VAL A 1 88 ? -13.961 7.674 14.566 1.00 55.41 88 VAL A C 1
ATOM 653 O O . VAL A 1 88 ? -15.087 7.399 14.160 1.00 55.41 88 VAL A O 1
ATOM 656 N N . GLY A 1 89 ? -13.298 8.739 14.097 1.00 50.25 89 GLY A N 1
ATOM 657 C CA . GLY A 1 89 ? -13.800 9.651 13.066 1.00 50.25 89 GLY A CA 1
ATOM 658 C C . GLY A 1 89 ? -13.898 9.067 11.649 1.00 50.25 89 GLY A C 1
ATOM 659 O O . GLY A 1 89 ? -14.589 9.653 10.821 1.00 50.25 89 GLY A O 1
ATOM 660 N N . ALA A 1 90 ? -13.266 7.923 11.359 1.00 51.88 90 ALA A N 1
ATOM 661 C CA . ALA A 1 90 ? -13.366 7.253 10.055 1.00 51.88 90 ALA A CA 1
ATOM 662 C C . ALA A 1 90 ? -14.647 6.406 9.895 1.00 51.88 90 ALA A C 1
ATOM 664 O O . ALA A 1 90 ? -14.922 5.923 8.802 1.00 51.88 90 ALA A O 1
ATOM 665 N N . ALA A 1 91 ? -15.428 6.232 10.970 1.00 43.88 91 ALA A N 1
ATOM 666 C CA . ALA A 1 91 ? -16.640 5.411 11.013 1.00 43.88 91 ALA A CA 1
ATOM 667 C C . ALA A 1 91 ? -17.939 6.243 11.060 1.00 43.88 91 ALA A C 1
ATOM 669 O O . ALA A 1 91 ? -18.911 5.844 11.702 1.00 43.88 91 ALA A O 1
ATOM 670 N N . ARG A 1 92 ? -17.968 7.421 10.421 1.00 34.28 92 ARG A N 1
ATOM 671 C CA . ARG A 1 92 ? -19.232 8.136 10.186 1.00 34.28 92 ARG A CA 1
ATOM 672 C C . ARG A 1 92 ? -19.803 7.708 8.833 1.00 34.28 92 ARG A C 1
ATOM 674 O O . ARG A 1 92 ? -19.178 7.944 7.804 1.00 34.28 92 ARG A O 1
ATOM 681 N N . PHE A 1 93 ? -20.937 7.017 8.930 1.00 42.41 93 PHE A N 1
ATOM 682 C CA . PHE A 1 93 ? -21.814 6.547 7.861 1.00 42.41 93 PHE A CA 1
ATOM 683 C C . PHE A 1 93 ? -22.428 7.698 7.063 1.00 42.41 93 PHE A C 1
ATOM 685 O O . PHE A 1 93 ? -22.666 8.766 7.675 1.00 42.41 93 PHE A O 1
#

Radius of gyration: 13.55 Å; chains: 1; bounding box: 36×29×32 Å